Protein AF-A0A7S0MFZ4-F1 (afdb_monomer_lite)

Structure (mmCIF, N/CA/C/O backbone):
data_AF-A0A7S0MFZ4-F1
#
_entry.id   AF-A0A7S0MFZ4-F1
#
loop_
_atom_site.group_PDB
_atom_site.id
_atom_site.type_symbol
_atom_site.label_atom_id
_atom_site.label_alt_id
_atom_site.label_comp_id
_atom_site.label_asym_id
_atom_site.label_entity_id
_atom_site.label_seq_id
_atom_site.pdbx_PDB_ins_code
_atom_site.Cartn_x
_atom_site.Cartn_y
_atom_site.Cartn_z
_atom_site.occupancy
_atom_site.B_iso_or_equiv
_atom_site.auth_seq_id
_atom_site.auth_comp_id
_atom_site.auth_asym_id
_atom_site.auth_atom_id
_atom_site.pdbx_PDB_model_num
ATOM 1 N N . VAL A 1 1 ? -4.209 -5.191 5.097 1.00 94.75 1 VAL A N 1
ATOM 2 C CA . VAL A 1 1 ? -3.567 -4.927 6.410 1.00 94.75 1 VAL A CA 1
ATOM 3 C C . VAL A 1 1 ? -2.103 -5.327 6.407 1.00 94.75 1 VAL A C 1
ATOM 5 O O . VAL A 1 1 ? -1.278 -4.442 6.567 1.00 94.75 1 VAL A O 1
ATOM 8 N N . ALA A 1 2 ? -1.767 -6.605 6.176 1.00 97.81 2 ALA A N 1
ATOM 9 C CA . ALA A 1 2 ? -0.374 -7.068 6.108 1.00 97.81 2 ALA A CA 1
ATOM 10 C C . ALA A 1 2 ? 0.516 -6.186 5.213 1.00 97.81 2 ALA A C 1
ATOM 12 O O . ALA A 1 2 ? 1.517 -5.664 5.685 1.00 97.81 2 ALA A O 1
ATOM 13 N N . THR A 1 3 ? 0.087 -5.918 3.975 1.00 98.38 3 THR A N 1
ATOM 14 C CA . THR A 1 3 ? 0.806 -5.031 3.047 1.00 98.38 3 THR A CA 1
ATOM 15 C C . THR A 1 3 ? 1.072 -3.648 3.631 1.00 98.38 3 THR A C 1
ATOM 17 O O . THR A 1 3 ? 2.194 -3.164 3.577 1.00 98.38 3 THR A O 1
ATOM 20 N N . SER A 1 4 ? 0.061 -3.023 4.232 1.00 97.88 4 SER A N 1
ATOM 21 C CA . SER A 1 4 ? 0.175 -1.707 4.869 1.00 97.88 4 SER A CA 1
ATOM 22 C C . SER A 1 4 ? 1.218 -1.717 5.975 1.00 97.88 4 SER A C 1
ATOM 24 O O . SER A 1 4 ? 2.070 -0.845 6.024 1.00 97.88 4 SER A O 1
ATOM 26 N N . VAL A 1 5 ? 1.191 -2.744 6.824 1.00 97.50 5 VAL A N 1
ATOM 27 C CA . VAL A 1 5 ? 2.167 -2.916 7.902 1.00 97.50 5 VAL A CA 1
ATOM 28 C C . VAL A 1 5 ? 3.582 -3.074 7.346 1.00 97.50 5 VAL A C 1
ATOM 30 O O . VAL A 1 5 ? 4.499 -2.452 7.870 1.00 97.50 5 VAL A O 1
ATOM 33 N N . THR A 1 6 ? 3.771 -3.849 6.275 1.00 98.38 6 THR A N 1
ATOM 34 C CA . THR A 1 6 ? 5.075 -3.990 5.608 1.00 98.38 6 THR A CA 1
ATOM 35 C C . THR A 1 6 ? 5.587 -2.648 5.085 1.00 98.38 6 THR A C 1
ATOM 37 O O . THR A 1 6 ? 6.716 -2.274 5.390 1.00 98.38 6 THR A O 1
ATOM 40 N N . LEU A 1 7 ? 4.756 -1.907 4.344 1.00 98.12 7 LEU A N 1
ATOM 41 C CA . LEU A 1 7 ? 5.133 -0.614 3.762 1.00 98.12 7 LEU A CA 1
ATOM 42 C C . LEU A 1 7 ? 5.442 0.430 4.849 1.00 98.12 7 LEU A C 1
ATOM 44 O O . LEU A 1 7 ? 6.470 1.100 4.792 1.00 98.12 7 LEU A O 1
ATOM 48 N N . LEU A 1 8 ? 4.590 0.537 5.872 1.00 97.75 8 LEU A N 1
ATOM 49 C CA . LEU A 1 8 ? 4.779 1.489 6.968 1.00 97.75 8 LEU A CA 1
ATOM 50 C C . LEU A 1 8 ? 6.003 1.142 7.819 1.00 97.75 8 LEU A C 1
ATOM 52 O O . LEU A 1 8 ? 6.779 2.032 8.151 1.00 97.75 8 LEU A O 1
ATOM 56 N N . ASN A 1 9 ? 6.236 -0.138 8.126 1.00 97.75 9 ASN A N 1
ATOM 57 C CA . ASN A 1 9 ? 7.448 -0.534 8.845 1.00 97.75 9 ASN A CA 1
ATOM 58 C C . ASN A 1 9 ? 8.715 -0.246 8.028 1.00 97.75 9 ASN A C 1
ATOM 60 O O . ASN A 1 9 ? 9.706 0.188 8.607 1.00 97.75 9 ASN A O 1
ATOM 64 N N . ALA A 1 10 ? 8.693 -0.392 6.700 1.00 96.62 10 ALA A N 1
ATOM 65 C CA . ALA A 1 10 ? 9.832 -0.010 5.863 1.00 96.62 10 ALA A CA 1
ATOM 66 C C . ALA A 1 10 ? 10.122 1.503 5.945 1.00 96.62 10 ALA A C 1
ATOM 68 O O . ALA A 1 10 ? 11.278 1.915 6.061 1.00 96.62 10 ALA A O 1
ATOM 69 N N . LEU A 1 11 ? 9.072 2.328 6.003 1.00 96.94 11 LEU A N 1
ATOM 70 C CA . LEU A 1 11 ? 9.175 3.780 6.173 1.00 96.94 11 LEU A CA 1
ATOM 71 C C . LEU A 1 11 ? 9.700 4.213 7.551 1.00 96.94 11 LEU A C 1
ATOM 73 O O . LEU A 1 11 ? 10.184 5.337 7.680 1.00 96.94 11 LEU A O 1
ATOM 77 N N . THR A 1 12 ? 9.680 3.349 8.573 1.00 95.94 12 THR A N 1
ATOM 78 C CA . THR A 1 12 ? 10.267 3.691 9.887 1.00 95.94 12 THR A CA 1
ATOM 79 C C . THR A 1 12 ? 11.775 3.924 9.797 1.00 95.94 12 THR A C 1
ATOM 81 O O . THR A 1 12 ? 12.297 4.810 10.471 1.00 95.94 12 THR A O 1
ATOM 84 N N . SER A 1 13 ? 12.465 3.233 8.879 1.00 92.50 13 SER A N 1
ATOM 85 C CA . SER A 1 13 ? 13.886 3.477 8.582 1.00 92.50 13 SER A CA 1
ATOM 86 C C . SER A 1 13 ? 14.156 4.877 8.004 1.00 92.50 13 SER A C 1
ATOM 88 O O . SER A 1 13 ? 15.283 5.364 8.061 1.00 92.50 13 SER A O 1
ATOM 90 N N . TYR A 1 14 ? 13.108 5.550 7.516 1.00 94.25 14 TYR A N 1
ATOM 91 C CA . TYR A 1 14 ? 13.127 6.922 7.007 1.00 94.25 14 TYR A CA 1
ATOM 92 C C . TYR A 1 14 ? 12.460 7.930 7.958 1.00 94.25 14 TYR A C 1
ATOM 94 O O . TYR A 1 14 ? 12.181 9.059 7.556 1.00 94.25 14 TYR A O 1
ATOM 102 N N . GLY A 1 15 ? 12.225 7.553 9.219 1.00 94.44 15 GLY A N 1
ATOM 103 C CA . GLY A 1 15 ? 11.745 8.457 10.268 1.00 94.44 15 GLY A CA 1
ATOM 104 C C . GLY A 1 15 ? 10.233 8.469 10.490 1.00 94.44 15 GLY A C 1
ATOM 105 O O . GLY A 1 15 ? 9.755 9.293 11.268 1.00 94.44 15 GLY A O 1
ATOM 106 N N . LEU A 1 16 ? 9.469 7.572 9.856 1.00 95.69 16 LEU A N 1
ATOM 107 C CA . LEU A 1 16 ? 8.049 7.419 10.177 1.00 95.69 16 LEU A CA 1
ATOM 108 C C . LEU A 1 16 ? 7.884 6.882 11.617 1.00 95.69 16 LEU A C 1
ATOM 110 O O . LEU A 1 16 ? 8.391 5.795 11.907 1.00 95.69 16 LEU A O 1
ATOM 114 N N . PRO A 1 17 ? 7.167 7.580 12.521 1.00 93.88 17 PRO A N 1
ATOM 115 C CA . PRO A 1 17 ? 6.945 7.083 13.873 1.00 93.88 17 PRO A CA 1
ATOM 116 C C . PRO A 1 17 ? 5.980 5.892 13.865 1.00 93.88 17 PRO A C 1
ATOM 118 O O . PRO A 1 17 ? 4.863 5.981 13.356 1.00 93.88 17 PRO A O 1
ATOM 121 N N . ALA A 1 18 ? 6.402 4.786 14.476 1.00 94.50 18 ALA A N 1
ATOM 122 C CA . ALA A 1 18 ? 5.569 3.610 14.705 1.00 94.50 18 ALA A CA 1
ATOM 123 C C . ALA A 1 18 ? 5.094 3.539 16.170 1.00 94.50 18 ALA A C 1
ATOM 125 O O . ALA A 1 18 ? 5.765 4.055 17.067 1.00 94.50 18 ALA A O 1
ATOM 126 N N . PRO A 1 19 ? 3.943 2.903 16.443 1.00 92.44 19 PRO A N 1
ATOM 127 C CA . PRO A 1 19 ? 3.454 2.728 17.805 1.00 92.44 19 PRO A CA 1
ATOM 128 C C . PRO A 1 19 ? 4.248 1.655 18.560 1.00 92.44 19 PRO A C 1
ATOM 130 O O . PRO A 1 19 ? 4.615 0.618 18.003 1.00 92.44 19 PRO A O 1
ATOM 133 N N . THR A 1 20 ? 4.420 1.850 19.866 1.00 90.81 20 THR A N 1
ATOM 134 C CA . THR A 1 20 ? 4.902 0.803 20.777 1.00 90.81 20 THR A CA 1
ATOM 135 C C . THR A 1 20 ? 3.708 0.116 21.427 1.00 90.81 20 THR A C 1
ATOM 137 O O . THR A 1 20 ? 2.797 0.763 21.937 1.00 90.81 20 THR A O 1
ATOM 140 N N . THR A 1 21 ? 3.710 -1.214 21.424 1.00 89.00 21 THR A N 1
ATOM 141 C CA . THR A 1 21 ? 2.712 -2.021 22.143 1.00 89.00 21 THR A CA 1
ATOM 142 C C . THR A 1 21 ? 3.388 -2.762 23.289 1.00 89.00 21 THR A C 1
ATOM 144 O O . THR A 1 21 ? 4.603 -2.952 23.265 1.00 89.00 21 THR A O 1
ATOM 147 N N . LEU A 1 22 ? 2.611 -3.240 24.266 1.00 90.00 22 LEU A N 1
ATOM 148 C CA . LEU A 1 22 ? 3.151 -4.040 25.374 1.00 90.00 22 LEU A CA 1
ATOM 149 C C . LEU A 1 22 ? 3.953 -5.257 24.885 1.00 90.00 22 LEU A C 1
ATOM 151 O O . LEU A 1 22 ? 4.971 -5.585 25.481 1.00 90.00 22 LEU A O 1
ATOM 155 N N . ALA A 1 23 ? 3.527 -5.884 23.784 1.00 89.62 23 ALA A N 1
ATOM 156 C CA . ALA A 1 23 ? 4.174 -7.072 23.229 1.00 89.62 23 ALA A CA 1
ATOM 157 C C . ALA A 1 23 ? 5.566 -6.803 22.634 1.00 89.62 23 ALA A C 1
ATOM 159 O O . ALA A 1 23 ? 6.370 -7.725 22.543 1.00 89.62 23 ALA A O 1
ATOM 160 N N . PHE A 1 24 ? 5.846 -5.563 22.223 1.00 90.88 24 PHE A N 1
ATOM 161 C CA . PHE A 1 24 ? 7.082 -5.210 21.519 1.00 90.88 24 PHE A CA 1
ATOM 162 C C . PHE A 1 24 ? 7.918 -4.143 22.234 1.00 90.88 24 PHE A C 1
ATOM 164 O O . PHE A 1 24 ? 8.960 -3.763 21.720 1.00 90.88 24 PHE A O 1
ATOM 171 N N . ASN A 1 25 ? 7.514 -3.679 23.420 1.00 90.62 25 ASN A N 1
ATOM 172 C CA . ASN A 1 25 ? 8.234 -2.667 24.200 1.00 90.62 25 ASN A CA 1
ATOM 173 C C . ASN A 1 25 ? 9.717 -3.059 24.430 1.00 90.62 25 ASN A C 1
ATOM 175 O O . ASN A 1 25 ? 9.961 -4.179 24.885 1.00 90.62 25 ASN A O 1
ATOM 179 N N . PRO A 1 26 ? 10.708 -2.178 24.159 1.00 93.44 26 PRO A N 1
ATOM 180 C CA . PRO A 1 26 ? 10.606 -0.770 23.736 1.00 93.44 26 PRO A CA 1
ATOM 181 C C . PRO A 1 26 ? 10.610 -0.521 22.224 1.00 93.44 26 PRO A C 1
ATOM 183 O O . PRO A 1 26 ? 10.673 0.628 21.797 1.00 93.44 26 PRO A O 1
ATOM 186 N N . PHE A 1 27 ? 10.544 -1.564 21.406 1.00 94.38 27 PHE A N 1
ATOM 187 C CA . PHE A 1 27 ? 10.653 -1.465 19.958 1.00 94.38 27 PHE A CA 1
ATOM 188 C C . PHE A 1 27 ? 9.313 -1.064 19.305 1.00 94.38 27 PHE A C 1
ATOM 190 O O . PHE A 1 27 ? 8.314 -1.781 19.445 1.00 94.38 27 PHE A O 1
ATOM 197 N N . PRO A 1 28 ? 9.264 0.072 18.584 1.00 94.38 28 PRO A N 1
ATOM 198 C CA . PRO A 1 28 ? 8.053 0.524 17.914 1.00 94.38 28 PRO A CA 1
ATOM 199 C C . PRO A 1 28 ? 7.846 -0.225 16.591 1.00 94.38 28 PRO A C 1
ATOM 201 O O . PRO A 1 28 ? 8.742 -0.274 15.751 1.00 94.38 28 PRO A O 1
ATOM 204 N N . TYR A 1 29 ? 6.646 -0.773 16.384 1.00 94.62 29 TYR A N 1
ATOM 205 C CA . TYR A 1 29 ? 6.271 -1.471 15.151 1.00 94.62 29 TYR A CA 1
ATOM 206 C C . TYR A 1 29 ? 4.802 -1.251 14.812 1.00 94.62 29 TYR A C 1
ATOM 208 O O . TYR A 1 29 ? 3.910 -1.409 15.652 1.00 94.62 29 TYR A O 1
ATOM 216 N N . PHE A 1 30 ? 4.525 -1.019 13.532 1.00 96.00 30 PHE A N 1
ATOM 217 C CA . PHE A 1 30 ? 3.197 -1.284 13.004 1.00 96.00 30 PHE A CA 1
ATOM 218 C C . PHE A 1 30 ? 2.948 -2.792 13.025 1.00 96.00 30 PHE A C 1
ATOM 220 O O . PHE A 1 30 ? 3.814 -3.602 12.691 1.00 96.00 30 PHE A O 1
ATOM 227 N N . THR A 1 31 ? 1.744 -3.179 13.417 1.00 95.50 31 THR A N 1
ATOM 228 C CA . THR A 1 31 ? 1.279 -4.564 13.431 1.00 95.50 31 THR A CA 1
ATOM 229 C C . THR A 1 31 ? -0.128 -4.608 12.863 1.00 95.50 31 THR A C 1
ATOM 231 O O . THR A 1 31 ? -0.842 -3.605 12.842 1.00 95.50 31 THR A O 1
ATOM 234 N N . GLN A 1 32 ? -0.574 -5.786 12.429 1.00 94.38 32 GLN A N 1
ATOM 235 C CA . GLN A 1 32 ? -1.939 -5.917 11.911 1.00 94.38 32 GLN A CA 1
ATOM 236 C C . GLN A 1 32 ? -3.005 -5.617 12.982 1.00 94.38 32 GLN A C 1
ATOM 238 O O . GLN A 1 32 ? -4.126 -5.260 12.636 1.00 94.38 32 GLN A O 1
ATOM 243 N N . ASN A 1 33 ? -2.631 -5.698 14.264 1.00 90.94 33 ASN A N 1
ATOM 244 C CA . ASN A 1 33 ? -3.518 -5.466 15.401 1.00 90.94 33 ASN A CA 1
ATOM 245 C C . ASN A 1 33 ? -3.589 -3.994 15.828 1.00 90.94 33 ASN A C 1
ATOM 247 O O . ASN A 1 33 ? -4.608 -3.578 16.369 1.00 90.94 33 ASN A O 1
ATOM 251 N N . ASN A 1 34 ? -2.529 -3.205 15.615 1.00 92.31 34 ASN A N 1
ATOM 252 C CA . ASN A 1 34 ? -2.490 -1.806 16.060 1.00 92.31 34 ASN A CA 1
ATOM 253 C C . ASN A 1 34 ? -2.830 -0.791 14.961 1.00 92.31 34 ASN A C 1
ATOM 255 O O . ASN A 1 34 ? -3.109 0.356 15.282 1.00 92.31 34 ASN A O 1
ATOM 259 N N . LEU A 1 35 ? -2.882 -1.205 13.692 1.00 91.75 35 LEU A N 1
ATOM 260 C CA . LEU A 1 35 ? -3.090 -0.286 12.568 1.00 91.75 35 LEU A CA 1
ATOM 261 C C . LEU A 1 35 ? -4.429 0.473 12.625 1.00 91.75 35 LEU A C 1
ATOM 263 O O . LEU A 1 35 ? -4.514 1.608 12.172 1.00 91.75 35 LEU A O 1
ATOM 267 N N . PHE A 1 36 ? -5.470 -0.142 13.192 1.00 91.12 36 PHE A N 1
ATOM 268 C CA . PHE A 1 36 ? -6.814 0.447 13.300 1.00 91.12 36 PHE A CA 1
ATOM 269 C C . PHE A 1 36 ? -7.192 0.832 14.737 1.00 91.12 36 PHE A C 1
ATOM 271 O O . PHE A 1 36 ? -8.310 1.279 14.979 1.00 91.12 36 PHE A O 1
ATOM 278 N N . ALA A 1 37 ? -6.290 0.641 15.703 1.00 83.44 37 ALA A N 1
ATOM 279 C CA . ALA A 1 37 ? -6.555 0.902 17.112 1.00 83.44 37 ALA A CA 1
ATOM 280 C C . ALA A 1 37 ? -5.815 2.167 17.559 1.00 83.44 37 ALA A C 1
ATOM 282 O O . ALA A 1 37 ? -4.592 2.227 17.500 1.00 83.44 37 ALA A O 1
ATOM 283 N N . GLY A 1 38 ? -6.555 3.168 18.043 1.00 77.06 38 GLY A N 1
ATOM 284 C CA . GLY A 1 38 ? -5.960 4.356 18.668 1.00 77.06 38 GLY A CA 1
ATOM 285 C C . GLY A 1 38 ? -5.548 5.484 17.716 1.00 77.06 38 GLY A C 1
ATOM 286 O O . GLY A 1 38 ? -4.881 6.411 18.162 1.00 77.06 38 GLY A O 1
ATOM 287 N N . TYR A 1 39 ? -5.972 5.453 16.447 1.00 88.19 39 TYR A N 1
ATOM 288 C CA . TYR A 1 39 ? -5.723 6.529 15.479 1.00 88.19 39 TYR A CA 1
ATOM 289 C C . TYR A 1 39 ? -7.026 7.250 15.099 1.00 88.19 39 TYR A C 1
ATOM 291 O O . TYR A 1 39 ? -7.776 6.727 14.273 1.00 88.19 39 TYR A O 1
ATOM 299 N N . PRO A 1 40 ? -7.295 8.459 15.639 1.00 91.94 40 PRO A N 1
ATOM 300 C CA . PRO A 1 40 ? -8.509 9.223 15.327 1.00 91.94 40 PRO A CA 1
ATOM 301 C C . PRO A 1 40 ? -8.707 9.512 13.835 1.00 91.94 40 PRO A C 1
ATOM 303 O O . PRO A 1 40 ? -9.840 9.576 13.373 1.00 91.94 40 PRO A O 1
ATOM 306 N N . CYS A 1 41 ? -7.613 9.663 13.079 1.00 95.19 41 CYS A N 1
ATOM 307 C CA . CYS A 1 41 ? -7.672 9.827 11.625 1.00 95.19 41 CYS A CA 1
ATOM 308 C C . CYS A 1 41 ? -8.267 8.596 10.933 1.00 95.19 41 CYS A C 1
ATOM 310 O O . CYS A 1 41 ? -9.065 8.731 10.019 1.00 95.19 41 CYS A O 1
ATOM 312 N N . VAL A 1 42 ? -7.926 7.387 11.383 1.00 94.25 42 VAL A N 1
ATOM 313 C CA . VAL A 1 42 ? -8.427 6.158 10.756 1.00 94.25 42 VAL A CA 1
ATOM 314 C C . VAL A 1 42 ? -9.902 5.949 11.097 1.00 94.25 42 VAL A C 1
ATOM 316 O O . VAL A 1 42 ? -10.703 5.629 10.224 1.00 94.25 42 VAL A O 1
ATOM 319 N N . THR A 1 43 ? -10.288 6.185 12.353 1.00 91.19 43 THR A N 1
ATOM 320 C CA . THR A 1 43 ? -11.669 5.978 12.817 1.00 91.19 43 THR A CA 1
ATOM 321 C C . THR A 1 43 ? -12.650 7.069 12.372 1.00 91.19 43 THR A C 1
ATOM 323 O O . THR A 1 43 ? -13.853 6.923 12.598 1.00 91.19 43 THR A O 1
ATOM 326 N N . SER A 1 44 ? -12.184 8.145 11.729 1.00 94.81 44 SER A N 1
ATOM 327 C CA . SER A 1 44 ? -13.049 9.148 11.095 1.00 94.81 44 SER A CA 1
ATOM 328 C C . SER A 1 44 ? -13.420 8.802 9.647 1.00 94.81 44 SER A C 1
ATOM 330 O O . SER A 1 44 ? -14.392 9.357 9.129 1.00 94.81 44 SER A O 1
ATOM 332 N N . ILE A 1 45 ? -12.705 7.865 9.012 1.00 96.31 45 ILE A N 1
ATOM 333 C CA . ILE A 1 45 ? -12.919 7.482 7.612 1.00 96.31 45 ILE A CA 1
ATOM 334 C C . ILE A 1 45 ? -14.257 6.756 7.450 1.00 96.31 45 ILE A C 1
ATOM 336 O O . ILE A 1 45 ? -14.599 5.831 8.201 1.00 96.31 45 ILE A O 1
ATOM 340 N N . LYS A 1 46 ? -15.012 7.163 6.425 1.00 97.06 46 LYS A N 1
ATOM 341 C CA . LYS A 1 46 ? -16.235 6.490 5.984 1.00 97.06 46 LYS A CA 1
ATOM 342 C C . LYS A 1 46 ? -15.927 5.566 4.818 1.00 97.06 46 LYS A C 1
ATOM 344 O O . LYS A 1 46 ? -15.404 5.976 3.794 1.00 97.06 46 LYS A O 1
ATOM 349 N N . THR A 1 47 ? -16.298 4.309 4.987 1.00 96.62 47 THR A N 1
ATOM 350 C CA . THR A 1 47 ? -16.127 3.258 3.982 1.00 96.62 47 THR A CA 1
ATOM 351 C C . THR A 1 47 ? -17.126 3.407 2.836 1.00 96.62 47 THR A C 1
ATOM 353 O O . THR A 1 47 ? -18.115 4.140 2.934 1.00 96.62 47 THR A O 1
ATOM 356 N N . ARG A 1 48 ? -16.950 2.606 1.784 1.00 95.69 48 ARG A N 1
ATOM 357 C CA . ARG A 1 48 ? -17.873 2.459 0.646 1.00 95.69 48 ARG A CA 1
ATOM 358 C C . ARG A 1 48 ? -19.315 2.121 1.042 1.00 95.69 48 ARG A C 1
ATOM 360 O O . ARG A 1 48 ? -20.213 2.263 0.222 1.00 95.69 48 ARG A O 1
ATOM 367 N N . THR A 1 49 ? -19.552 1.629 2.261 1.00 96.06 49 THR A N 1
ATOM 368 C CA . THR A 1 49 ? -20.900 1.328 2.777 1.00 96.06 49 THR A CA 1
ATOM 369 C C . THR A 1 49 ? -21.393 2.356 3.796 1.00 96.06 49 THR A C 1
ATOM 371 O O . THR A 1 49 ? -22.403 2.120 4.452 1.00 96.06 49 THR A O 1
ATOM 374 N N . GLY A 1 50 ? -20.664 3.455 4.009 1.00 95.56 50 GLY A N 1
ATOM 375 C CA . GLY A 1 50 ? -20.956 4.460 5.036 1.00 95.56 50 GLY A CA 1
ATOM 376 C C . GLY A 1 50 ? -20.618 4.035 6.473 1.00 95.56 50 GLY A C 1
ATOM 377 O O . GLY A 1 50 ? -20.776 4.829 7.405 1.00 95.56 50 GLY A O 1
ATOM 378 N N . ALA A 1 51 ? -20.125 2.808 6.676 1.00 94.75 51 ALA A N 1
ATOM 379 C CA . ALA A 1 51 ? -19.626 2.348 7.971 1.00 94.75 51 ALA A CA 1
ATOM 380 C C . ALA A 1 51 ? -18.291 3.028 8.314 1.00 94.75 51 ALA A C 1
ATOM 382 O O . ALA A 1 51 ? -17.602 3.530 7.424 1.00 94.75 51 ALA A O 1
ATOM 383 N N . ILE A 1 52 ? -17.922 3.033 9.595 1.00 94.50 52 ILE A N 1
ATOM 384 C CA . ILE A 1 52 ? -16.591 3.475 10.032 1.00 94.50 52 ILE A CA 1
ATOM 385 C C . ILE A 1 52 ? -15.550 2.456 9.559 1.00 94.50 52 ILE A C 1
ATOM 387 O O . ILE A 1 52 ? -15.788 1.24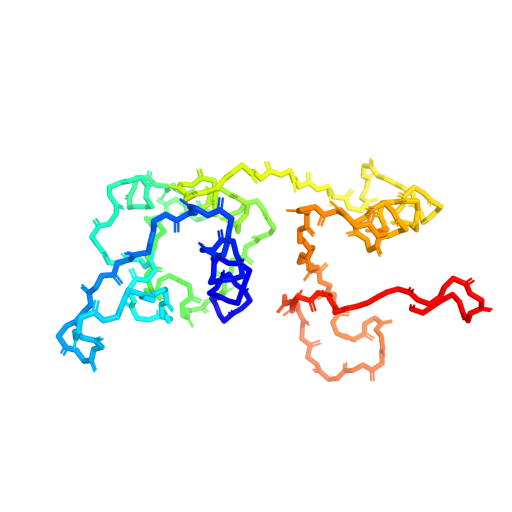9 9.640 1.00 94.50 52 ILE A O 1
ATOM 391 N N . LEU A 1 53 ? -14.406 2.940 9.075 1.00 94.62 53 LEU A N 1
ATOM 392 C CA . LEU A 1 53 ? -13.278 2.083 8.737 1.00 94.62 53 LEU A CA 1
ATOM 393 C C . LEU A 1 53 ? -12.591 1.608 10.024 1.00 94.62 53 LEU A C 1
ATOM 395 O O . LEU A 1 53 ? -11.886 2.357 10.696 1.00 94.62 53 LEU A O 1
ATOM 399 N N . ASP A 1 54 ? -12.807 0.342 10.372 1.00 93.88 54 ASP A N 1
ATOM 400 C CA . ASP A 1 54 ? -12.186 -0.313 11.520 1.00 93.88 54 ASP A CA 1
ATOM 401 C C . ASP A 1 54 ? -11.714 -1.739 11.179 1.00 93.88 54 ASP A C 1
ATOM 403 O O . ASP A 1 54 ? -11.921 -2.259 10.077 1.00 93.88 54 ASP A O 1
ATOM 407 N N . ALA A 1 55 ? -11.069 -2.401 12.142 1.00 93.94 55 ALA A N 1
ATOM 408 C CA . ALA A 1 55 ? -10.581 -3.766 11.958 1.00 93.94 55 ALA A CA 1
ATOM 409 C C . ALA A 1 55 ? -11.705 -4.766 11.622 1.00 93.94 55 ALA A C 1
ATOM 411 O O . ALA A 1 55 ? -11.467 -5.724 10.886 1.00 93.94 55 ALA A O 1
ATOM 412 N N . ARG A 1 56 ? -12.928 -4.554 12.131 1.00 93.44 56 ARG A N 1
ATOM 413 C CA . ARG A 1 56 ? -14.073 -5.442 11.889 1.00 93.44 56 ARG A CA 1
ATOM 414 C C . ARG A 1 56 ? -14.576 -5.297 10.456 1.00 93.44 56 ARG A C 1
ATOM 416 O O . ARG A 1 56 ? -14.808 -6.307 9.795 1.00 93.44 56 ARG A O 1
ATOM 423 N N . PHE A 1 57 ? -14.703 -4.068 9.966 1.00 94.75 57 PHE A N 1
ATOM 424 C CA . PHE A 1 57 ? -15.050 -3.785 8.580 1.00 94.75 57 PHE A CA 1
ATOM 425 C C . PHE A 1 57 ? -14.035 -4.434 7.633 1.00 94.75 57 PHE A C 1
ATOM 427 O O . PHE A 1 57 ? -14.415 -5.231 6.772 1.00 94.75 57 PHE A O 1
ATOM 434 N N . ILE A 1 58 ? -12.741 -4.187 7.859 1.00 95.38 58 ILE A N 1
ATOM 435 C CA . ILE A 1 58 ? -11.664 -4.728 7.021 1.00 95.38 58 ILE A CA 1
ATOM 436 C C . ILE A 1 58 ? -11.644 -6.262 7.042 1.00 95.38 58 ILE A C 1
ATOM 438 O O . ILE A 1 58 ? -11.438 -6.884 6.001 1.00 95.38 58 ILE A O 1
ATOM 442 N N . ALA A 1 59 ? -11.897 -6.893 8.192 1.00 95.00 59 ALA A N 1
ATOM 443 C CA . ALA A 1 59 ? -11.958 -8.351 8.297 1.00 95.00 59 ALA A CA 1
ATOM 444 C C . ALA A 1 59 ? -13.121 -8.973 7.501 1.00 95.00 59 ALA A C 1
ATOM 446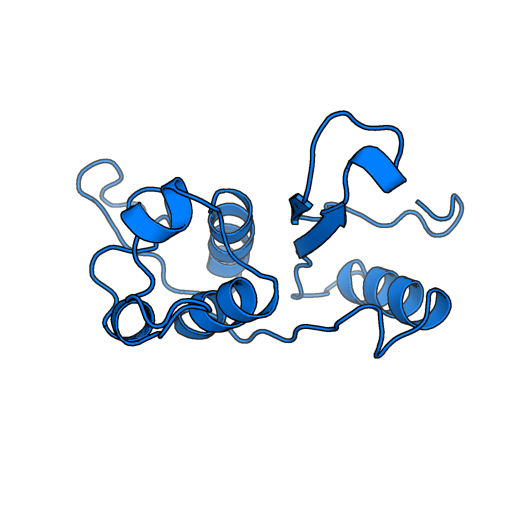 O O . ALA A 1 59 ? -13.028 -10.128 7.096 1.00 95.00 59 ALA A O 1
ATOM 447 N N . SER A 1 60 ? -14.201 -8.221 7.262 1.00 93.31 60 SER A N 1
ATOM 448 C CA . SER A 1 60 ? -15.394 -8.726 6.569 1.00 93.31 60 SER A CA 1
ATOM 449 C C . SER A 1 60 ? -15.297 -8.701 5.040 1.00 93.31 60 SER A C 1
ATOM 451 O O . SER A 1 60 ? -15.947 -9.502 4.374 1.00 93.31 60 SER A O 1
ATOM 453 N N . GLY A 1 61 ? -14.499 -7.794 4.469 1.00 89.81 61 GLY A N 1
ATOM 454 C CA . GLY A 1 61 ? -14.477 -7.594 3.016 1.00 89.81 61 GLY A CA 1
ATOM 455 C C . GLY A 1 61 ? -13.245 -6.887 2.464 1.00 89.81 61 GLY A C 1
ATOM 456 O O . GLY A 1 61 ? -13.258 -6.476 1.307 1.00 89.81 61 GLY A O 1
ATOM 457 N N . GLY A 1 62 ? -12.191 -6.729 3.265 1.00 95.06 62 GLY A N 1
ATOM 458 C CA . GLY A 1 62 ? -10.998 -5.987 2.877 1.00 95.06 62 GLY A CA 1
ATOM 459 C C . GLY A 1 62 ? -11.253 -4.486 2.724 1.00 95.06 62 GLY A C 1
ATOM 460 O O . GLY A 1 62 ? -12.171 -3.933 3.324 1.00 95.06 62 GLY A O 1
ATOM 461 N N . ALA A 1 63 ? -10.405 -3.844 1.924 1.00 96.81 63 ALA A N 1
ATOM 462 C CA . ALA A 1 63 ? -10.506 -2.438 1.548 1.00 96.81 63 ALA A CA 1
ATOM 463 C C . ALA A 1 63 ? -10.534 -2.320 0.019 1.00 96.81 63 ALA A C 1
ATOM 465 O O . ALA A 1 63 ? -9.941 -3.151 -0.675 1.00 96.81 63 ALA A O 1
ATOM 466 N N . THR A 1 64 ? -11.170 -1.278 -0.505 1.00 97.62 64 THR A N 1
ATOM 467 C CA . THR A 1 64 ? -10.937 -0.812 -1.881 1.00 97.62 64 THR A CA 1
ATOM 468 C C . THR A 1 64 ? -9.573 -0.124 -1.995 1.00 97.62 64 THR A C 1
ATOM 470 O O . THR A 1 64 ? -8.928 0.170 -0.987 1.00 97.62 64 THR A O 1
ATOM 473 N N . LEU A 1 65 ? -9.121 0.173 -3.220 1.00 98.25 65 LEU A N 1
ATOM 474 C CA . LEU A 1 65 ? -7.913 0.980 -3.427 1.00 98.25 65 LEU A CA 1
ATOM 475 C C . LEU A 1 65 ? -8.036 2.376 -2.785 1.00 98.25 65 LEU A C 1
ATOM 477 O O . LEU A 1 65 ? -7.082 2.822 -2.154 1.00 98.25 65 LEU A O 1
ATOM 481 N N . SER A 1 66 ? -9.200 3.032 -2.891 1.00 97.94 66 SER A N 1
ATOM 482 C CA . SER A 1 66 ? -9.458 4.330 -2.245 1.00 97.94 66 SER A CA 1
ATOM 483 C C . SER A 1 66 ? -9.387 4.243 -0.728 1.00 97.94 66 SER A C 1
ATOM 485 O O . SER A 1 66 ? -8.626 4.988 -0.125 1.00 97.94 66 SER A O 1
ATOM 487 N N . GLU A 1 67 ? -10.121 3.311 -0.116 1.00 97.81 67 GLU A N 1
ATOM 488 C CA . GLU A 1 67 ? -10.112 3.116 1.338 1.00 97.81 67 GLU A CA 1
ATOM 489 C C . GLU A 1 67 ? -8.696 2.799 1.826 1.00 97.81 67 GLU A C 1
ATOM 491 O O . GLU A 1 67 ? -8.265 3.302 2.861 1.00 97.81 67 GLU A O 1
ATOM 496 N N . TRP A 1 68 ? -7.951 1.991 1.061 1.00 98.19 68 TRP A N 1
ATOM 497 C CA . TRP A 1 68 ? -6.570 1.657 1.378 1.00 98.19 68 TRP A CA 1
ATOM 498 C C . TRP A 1 68 ? -5.646 2.875 1.357 1.00 98.19 68 TRP A C 1
ATOM 500 O O . TRP A 1 68 ? -4.879 3.073 2.301 1.00 98.19 68 TRP A O 1
ATOM 510 N N . ALA A 1 69 ? -5.735 3.691 0.308 1.00 98.25 69 ALA A N 1
ATOM 511 C CA . ALA A 1 69 ? -4.959 4.916 0.194 1.00 98.25 69 ALA A CA 1
ATOM 512 C C . ALA A 1 69 ? -5.323 5.923 1.295 1.00 98.25 69 ALA A C 1
ATOM 514 O O . ALA A 1 69 ? -4.430 6.512 1.900 1.00 98.25 69 ALA A O 1
ATOM 515 N N . GLU A 1 70 ? -6.613 6.068 1.600 1.00 97.69 70 GLU A N 1
ATOM 516 C CA . GLU A 1 70 ? -7.121 7.007 2.598 1.00 97.69 70 GLU A CA 1
ATOM 517 C C . GLU A 1 70 ? -6.607 6.675 4.002 1.00 97.69 70 GLU A C 1
ATOM 519 O O . GLU A 1 70 ? -6.020 7.539 4.655 1.00 97.69 70 GLU A O 1
ATOM 524 N N . TYR A 1 71 ? -6.714 5.415 4.453 1.00 97.06 71 TYR A N 1
ATOM 525 C CA . TYR A 1 71 ? -6.200 5.080 5.785 1.00 97.06 71 TYR A CA 1
ATOM 526 C C . TYR A 1 71 ? -4.671 5.064 5.840 1.00 97.06 71 TYR A C 1
ATOM 528 O O . TYR A 1 71 ? -4.113 5.369 6.891 1.00 97.06 71 TYR A O 1
ATOM 536 N N . LEU A 1 72 ? -3.964 4.724 4.753 1.00 97.69 72 LEU A N 1
ATOM 537 C CA . LEU A 1 72 ? -2.503 4.867 4.715 1.00 97.69 72 LEU A CA 1
ATOM 538 C C . LEU A 1 72 ? -2.085 6.344 4.807 1.00 97.69 72 LEU A C 1
ATOM 540 O O . LEU A 1 72 ? -1.070 6.647 5.438 1.00 97.69 72 LEU A O 1
ATOM 544 N N . GLY A 1 73 ? -2.894 7.249 4.247 1.00 97.50 73 GLY A N 1
ATOM 545 C CA . GLY A 1 73 ? -2.724 8.701 4.315 1.00 97.50 73 GLY A CA 1
ATOM 546 C C . GLY A 1 73 ? -2.730 9.266 5.738 1.00 97.50 73 GLY A C 1
ATOM 547 O O . GLY A 1 73 ? -2.140 10.314 5.990 1.00 97.50 73 GLY A O 1
ATOM 548 N N . CYS A 1 74 ? -3.315 8.547 6.700 1.00 96.56 74 CYS A N 1
ATOM 549 C CA . CYS A 1 74 ? -3.229 8.894 8.119 1.00 96.56 74 CYS A CA 1
ATOM 550 C C . CYS A 1 74 ? -1.825 8.725 8.718 1.00 96.56 74 CYS A C 1
ATOM 552 O O . CYS A 1 74 ? -1.571 9.221 9.816 1.00 96.56 74 CYS A O 1
ATOM 554 N N . PHE A 1 75 ? -0.932 8.004 8.036 1.00 96.62 75 PHE A N 1
ATOM 555 C CA . PHE A 1 75 ? 0.403 7.678 8.533 1.00 96.62 75 PHE A CA 1
ATOM 556 C C . PHE A 1 75 ? 1.503 8.271 7.655 1.00 96.62 75 PHE A C 1
ATOM 558 O O . PHE A 1 75 ? 2.485 8.784 8.177 1.00 96.62 75 PHE A O 1
ATOM 565 N N . ALA A 1 76 ? 1.357 8.206 6.333 1.00 96.75 76 ALA A N 1
ATOM 566 C CA . ALA A 1 76 ? 2.388 8.611 5.385 1.00 96.75 76 ALA A CA 1
ATOM 567 C C . ALA A 1 76 ? 1.797 9.398 4.209 1.00 96.75 76 ALA A C 1
ATOM 569 O O . ALA A 1 76 ? 0.591 9.398 3.984 1.00 96.75 76 ALA A O 1
ATOM 570 N N . SER A 1 77 ? 2.659 10.046 3.422 1.00 97.00 77 SER A N 1
ATOM 571 C CA . SER A 1 77 ? 2.246 10.598 2.130 1.00 97.00 77 SER A CA 1
ATOM 572 C C . SER A 1 77 ? 1.951 9.452 1.160 1.00 97.00 77 SER A C 1
ATOM 574 O O . SER A 1 77 ? 2.782 8.560 0.981 1.00 97.00 77 SER A O 1
ATOM 576 N N . VAL A 1 78 ? 0.765 9.467 0.553 1.00 97.94 78 VAL A N 1
ATOM 577 C CA . VAL A 1 78 ? 0.288 8.409 -0.342 1.00 97.94 78 VAL A CA 1
ATOM 578 C C . VAL A 1 78 ? -0.193 9.025 -1.646 1.00 97.94 78 VAL A C 1
ATOM 580 O O . VAL A 1 78 ? -0.965 9.981 -1.643 1.00 97.94 78 VAL A O 1
ATOM 583 N N . SER A 1 79 ? 0.231 8.429 -2.758 1.00 97.06 79 SER A N 1
ATOM 584 C CA . SER A 1 79 ? -0.376 8.623 -4.072 1.00 97.06 79 SER A CA 1
ATOM 585 C C . SER A 1 79 ? -0.982 7.299 -4.526 1.00 97.06 79 SER A C 1
ATOM 587 O O . SER A 1 79 ? -0.367 6.245 -4.356 1.00 97.06 79 SER A O 1
ATOM 589 N N . SER A 1 80 ? -2.189 7.344 -5.086 1.00 97.31 80 SER A N 1
ATOM 590 C CA . SER A 1 80 ? -2.882 6.170 -5.616 1.00 97.31 80 SER A CA 1
ATOM 591 C C . SER A 1 80 ? -3.298 6.416 -7.057 1.00 97.31 80 SER A C 1
ATOM 593 O O . SER A 1 80 ? -3.912 7.440 -7.353 1.00 97.31 80 SER A O 1
ATOM 595 N N . THR A 1 81 ? -3.039 5.441 -7.922 1.00 98.00 81 THR A N 1
ATOM 596 C CA . THR A 1 81 ? -3.359 5.517 -9.347 1.00 98.00 81 THR A CA 1
ATOM 597 C C . THR A 1 81 ? -4.273 4.359 -9.711 1.00 98.00 81 THR A C 1
ATOM 599 O O . THR A 1 81 ? -3.903 3.197 -9.549 1.00 98.00 81 THR A O 1
ATOM 602 N N . TYR A 1 82 ? -5.471 4.670 -10.204 1.00 98.19 82 TYR A N 1
ATOM 603 C CA . TYR A 1 82 ? -6.373 3.667 -10.764 1.00 98.19 82 TYR A CA 1
ATOM 604 C C . TYR A 1 82 ? -5.926 3.288 -12.174 1.00 98.19 82 TYR A C 1
ATOM 606 O O . TYR A 1 82 ? -5.496 4.149 -12.940 1.00 98.19 82 TYR A O 1
ATOM 614 N N . ALA A 1 83 ? -6.069 2.009 -12.528 1.00 97.88 83 ALA A N 1
ATOM 615 C CA . ALA A 1 83 ? -5.675 1.503 -13.843 1.00 97.88 83 ALA A CA 1
ATOM 616 C C . ALA A 1 83 ? -6.393 2.230 -14.996 1.00 97.88 83 ALA A C 1
ATOM 618 O O . ALA A 1 83 ? -5.772 2.503 -16.016 1.00 97.88 83 ALA A O 1
ATOM 619 N N . GLU A 1 84 ? -7.662 2.606 -14.809 1.00 97.88 84 GLU A N 1
ATOM 620 C CA . GLU A 1 84 ? -8.456 3.371 -15.787 1.00 97.88 84 GLU A CA 1
ATOM 621 C C . GLU A 1 84 ? -7.912 4.782 -16.068 1.00 97.88 84 GLU A C 1
ATOM 623 O O . GLU A 1 84 ? -8.186 5.347 -17.121 1.00 97.88 84 GLU A O 1
ATOM 628 N N . ASN A 1 85 ? -7.109 5.327 -15.148 1.00 97.81 85 ASN A N 1
ATOM 629 C CA . ASN A 1 85 ? -6.518 6.662 -15.233 1.00 97.81 85 ASN A CA 1
ATOM 630 C C . ASN A 1 85 ? -5.025 6.617 -15.606 1.00 97.81 85 ASN A C 1
ATOM 632 O O . ASN A 1 85 ? -4.311 7.602 -15.428 1.00 97.81 85 ASN A O 1
ATOM 636 N N . SER A 1 86 ? -4.525 5.469 -16.068 1.00 97.31 86 SER A N 1
ATOM 637 C CA . SER A 1 86 ? -3.116 5.267 -16.410 1.00 97.31 86 SER A CA 1
ATOM 638 C C . SER A 1 86 ? -2.964 4.356 -17.631 1.00 97.31 86 SER A C 1
ATOM 640 O O . SER A 1 86 ? -3.929 3.983 -18.292 1.00 97.31 86 SER A O 1
ATOM 642 N N . SER A 1 87 ? 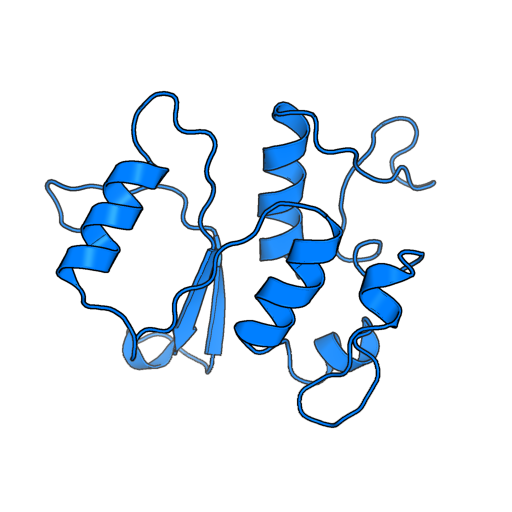-1.723 4.014 -17.960 1.00 97.94 87 SER A N 1
ATOM 643 C CA . SER A 1 87 ? -1.372 3.075 -19.019 1.00 97.94 87 SER A CA 1
ATOM 644 C C . SER A 1 87 ? -0.282 2.121 -18.542 1.00 97.94 87 SER A C 1
ATOM 646 O O . SER A 1 87 ? 0.432 2.400 -17.578 1.00 97.94 87 SER A O 1
ATOM 648 N N . LEU A 1 88 ? -0.127 0.993 -19.235 1.00 96.88 88 LEU A N 1
ATOM 649 C CA . LEU A 1 88 ? 0.914 0.024 -18.904 1.00 96.88 88 LEU A CA 1
ATOM 650 C C . LEU A 1 88 ? 2.341 0.613 -19.010 1.00 96.88 88 LEU A C 1
ATOM 652 O O . LEU A 1 88 ? 3.122 0.376 -18.092 1.00 96.88 88 LEU A O 1
ATOM 656 N N . PRO A 1 89 ? 2.698 1.420 -20.036 1.00 97.75 89 PRO A N 1
ATOM 657 C CA . PRO A 1 89 ? 3.986 2.121 -20.055 1.00 97.75 89 PRO A CA 1
ATOM 658 C C . PRO A 1 89 ? 4.194 3.034 -18.839 1.00 97.75 89 PRO A C 1
ATOM 660 O O . PRO A 1 89 ? 5.201 2.904 -18.155 1.00 97.75 89 PRO A O 1
ATOM 663 N N . ALA A 1 90 ? 3.207 3.865 -18.487 1.00 97.94 90 ALA A N 1
ATOM 664 C CA . ALA A 1 90 ? 3.315 4.762 -17.332 1.00 97.94 90 ALA A CA 1
ATOM 665 C C . ALA A 1 90 ? 3.446 4.001 -15.997 1.00 97.94 90 ALA A C 1
ATOM 667 O O . ALA A 1 90 ? 4.146 4.438 -15.080 1.00 97.94 90 ALA A O 1
ATOM 668 N N . PHE A 1 91 ? 2.794 2.841 -15.881 1.00 97.62 91 PHE A N 1
ATOM 669 C CA . PHE A 1 91 ? 2.966 1.956 -14.733 1.00 97.62 91 PHE A CA 1
ATOM 670 C C . PHE A 1 91 ? 4.405 1.422 -14.636 1.00 97.62 91 PHE A C 1
ATOM 672 O O . PHE A 1 91 ? 4.998 1.500 -13.561 1.00 97.62 91 PHE A O 1
ATOM 679 N N . ARG A 1 92 ? 4.999 0.968 -15.749 1.00 97.81 92 ARG A N 1
ATOM 680 C CA . ARG A 1 92 ? 6.409 0.531 -15.794 1.00 97.81 92 ARG A CA 1
ATOM 681 C C . ARG A 1 92 ? 7.384 1.657 -15.465 1.00 97.81 92 ARG A C 1
ATOM 683 O O . ARG A 1 92 ? 8.316 1.436 -14.699 1.00 97.81 92 ARG A O 1
ATOM 690 N N . ASP A 1 93 ? 7.139 2.865 -15.969 1.00 97.12 93 ASP A N 1
ATOM 691 C CA . ASP A 1 93 ? 7.954 4.040 -15.637 1.00 97.12 93 ASP A CA 1
ATOM 692 C C . ASP A 1 93 ? 7.908 4.333 -14.131 1.00 97.12 93 ASP A C 1
ATOM 694 O O . ASP A 1 93 ? 8.926 4.635 -13.505 1.00 97.12 93 ASP A O 1
ATOM 698 N N . THR A 1 94 ? 6.732 4.168 -13.517 1.00 97.25 94 THR A N 1
ATOM 699 C CA . THR A 1 94 ? 6.572 4.315 -12.067 1.00 97.25 94 THR A CA 1
ATOM 700 C C . THR A 1 94 ? 7.325 3.221 -11.305 1.00 97.25 94 THR A C 1
ATOM 702 O O . THR A 1 94 ? 7.989 3.529 -10.317 1.00 97.25 94 THR A O 1
ATOM 705 N N . LEU A 1 95 ? 7.276 1.962 -11.758 1.00 97.69 95 LEU A N 1
ATOM 706 C CA . LEU A 1 95 ? 8.055 0.869 -11.161 1.00 97.69 95 LEU A CA 1
ATOM 707 C C . LEU A 1 95 ? 9.558 1.156 -11.225 1.00 97.69 95 LEU A C 1
ATOM 709 O O . LEU A 1 95 ? 10.243 1.071 -10.205 1.00 97.69 95 LEU A O 1
ATOM 713 N N . ALA A 1 96 ? 10.059 1.562 -12.393 1.00 97.44 96 ALA A N 1
ATOM 714 C CA . ALA A 1 96 ? 11.460 1.916 -12.581 1.00 97.44 96 ALA A CA 1
ATOM 715 C C . ALA A 1 96 ? 11.892 3.053 -11.642 1.00 97.44 96 ALA A C 1
ATOM 717 O O . ALA A 1 96 ? 12.954 2.972 -11.029 1.00 97.44 96 ALA A O 1
ATOM 718 N N . ALA A 1 97 ? 11.054 4.080 -11.471 1.00 97.25 97 ALA A N 1
ATOM 719 C CA . ALA A 1 97 ? 11.329 5.181 -10.551 1.00 97.25 97 ALA A CA 1
ATOM 720 C C . ALA A 1 97 ? 11.313 4.743 -9.075 1.00 97.25 97 ALA A C 1
ATOM 722 O O . ALA A 1 97 ? 12.187 5.143 -8.306 1.00 97.25 97 ALA A O 1
ATOM 723 N N . VAL A 1 98 ? 10.348 3.909 -8.669 1.00 97.19 98 VAL A N 1
ATOM 724 C CA . VAL A 1 98 ? 10.234 3.412 -7.288 1.00 97.19 98 VAL A CA 1
ATOM 725 C C . VAL A 1 98 ? 11.434 2.551 -6.902 1.00 97.19 98 VAL A C 1
ATOM 727 O O . VAL A 1 98 ? 11.931 2.700 -5.788 1.00 97.19 98 VAL A O 1
ATOM 730 N N . PHE A 1 99 ? 11.923 1.700 -7.805 1.00 97.31 99 PHE A N 1
ATOM 731 C CA . PHE A 1 99 ? 13.046 0.792 -7.542 1.00 97.31 99 PHE A CA 1
ATOM 732 C C . PHE A 1 99 ? 14.417 1.342 -7.967 1.00 97.31 99 PHE A C 1
ATOM 734 O O . PHE A 1 99 ? 15.421 0.635 -7.861 1.00 97.31 99 PHE A O 1
ATOM 741 N N . ALA A 1 100 ? 14.496 2.601 -8.408 1.00 97.06 100 ALA A N 1
ATOM 742 C CA . ALA A 1 100 ? 15.764 3.243 -8.731 1.00 97.06 100 ALA A CA 1
ATOM 743 C C . ALA A 1 100 ? 16.676 3.361 -7.488 1.00 97.06 100 ALA A C 1
ATOM 745 O O . ALA A 1 100 ? 16.187 3.607 -6.377 1.00 97.06 100 ALA A O 1
ATOM 746 N N . PRO A 1 101 ? 18.011 3.254 -7.644 1.00 96.00 101 PRO A N 1
ATOM 747 C CA . PRO A 1 101 ? 18.946 3.446 -6.540 1.00 96.00 101 PRO A CA 1
ATOM 748 C C . PRO A 1 101 ? 18.731 4.782 -5.814 1.00 96.00 101 PRO A C 1
ATOM 750 O O . PRO A 1 101 ? 18.674 5.841 -6.434 1.00 96.00 101 PRO A O 1
ATOM 753 N N . GLY A 1 102 ? 18.623 4.734 -4.484 1.00 94.38 102 GLY A N 1
ATOM 754 C CA . GLY A 1 102 ? 18.399 5.919 -3.647 1.00 94.38 102 GLY A CA 1
ATOM 755 C C . GLY A 1 102 ? 16.941 6.383 -3.549 1.00 94.38 102 GLY A C 1
ATOM 756 O O . GLY A 1 102 ? 16.666 7.324 -2.799 1.00 94.38 102 GLY A O 1
ATOM 757 N N . SER A 1 103 ? 16.009 5.723 -4.244 1.00 95.88 103 SER A N 1
ATOM 758 C CA . SER A 1 103 ? 14.574 5.940 -4.058 1.00 95.88 103 SER A CA 1
ATOM 759 C C . SER A 1 103 ? 14.163 5.695 -2.602 1.00 95.88 103 SER A C 1
ATOM 761 O O . SER A 1 103 ? 14.689 4.818 -1.916 1.00 95.88 103 SER A O 1
ATOM 763 N N . ARG A 1 104 ? 13.211 6.503 -2.129 1.00 94.88 104 ARG A N 1
ATOM 764 C CA . ARG A 1 104 ? 12.581 6.380 -0.802 1.00 94.88 104 ARG A CA 1
ATOM 765 C C . ARG A 1 104 ? 11.095 6.040 -0.904 1.00 94.88 104 ARG A C 1
ATOM 767 O O . ARG A 1 104 ? 10.363 6.159 0.076 1.00 94.88 104 ARG A O 1
ATOM 774 N N . TYR A 1 105 ? 10.646 5.680 -2.102 1.00 96.31 105 TYR A N 1
ATOM 775 C CA . TYR A 1 105 ? 9.272 5.289 -2.361 1.00 96.31 105 TYR A CA 1
ATOM 776 C C . TYR A 1 105 ? 9.116 3.782 -2.200 1.00 96.31 105 TYR A C 1
ATOM 778 O O . TYR A 1 105 ? 10.012 3.007 -2.519 1.00 96.31 105 TYR A O 1
ATOM 786 N N . PHE A 1 106 ? 7.938 3.377 -1.741 1.00 97.69 106 PHE A N 1
ATOM 787 C CA . PHE A 1 106 ? 7.521 1.985 -1.694 1.00 97.69 106 PHE A CA 1
ATOM 788 C C . PHE A 1 106 ? 6.211 1.847 -2.450 1.00 97.69 106 PHE A C 1
ATOM 790 O O . PHE A 1 106 ? 5.372 2.748 -2.410 1.00 97.69 106 PHE A O 1
ATOM 797 N N . MET A 1 107 ? 6.017 0.712 -3.118 1.00 97.81 107 MET A N 1
ATOM 798 C CA . MET A 1 107 ? 4.815 0.468 -3.904 1.00 97.81 107 MET A CA 1
ATOM 799 C C . MET A 1 107 ? 4.044 -0.737 -3.378 1.00 97.81 107 MET A C 1
ATOM 801 O O . MET A 1 107 ? 4.584 -1.824 -3.171 1.00 97.81 107 MET A O 1
ATOM 805 N N . GLY A 1 108 ? 2.746 -0.526 -3.191 1.00 98.19 108 GLY A N 1
ATOM 806 C CA . GLY A 1 108 ? 1.756 -1.578 -3.048 1.00 98.19 108 GLY A CA 1
ATOM 807 C C . GLY A 1 108 ? 0.883 -1.642 -4.296 1.00 98.19 108 GLY A C 1
ATOM 808 O O . GLY A 1 108 ? 0.617 -0.618 -4.919 1.00 98.19 108 GLY A O 1
ATOM 809 N N . ILE A 1 109 ? 0.421 -2.837 -4.648 1.00 98.06 109 ILE A N 1
ATOM 810 C CA . ILE A 1 109 ? -0.455 -3.061 -5.800 1.00 98.06 109 ILE A CA 1
ATOM 811 C C . ILE A 1 109 ? -1.777 -3.683 -5.354 1.00 98.06 109 ILE A C 1
ATOM 813 O O . ILE A 1 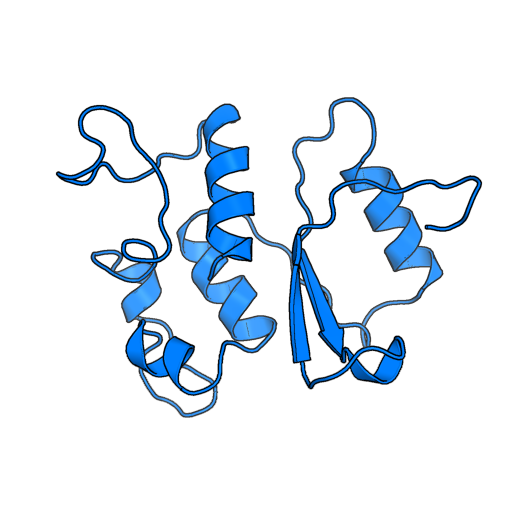109 ? -1.787 -4.550 -4.479 1.00 98.06 109 ILE A O 1
ATOM 817 N N . ASN A 1 110 ? -2.884 -3.259 -5.968 1.00 98.44 110 ASN A N 1
ATOM 818 C CA . ASN A 1 110 ? -4.183 -3.923 -5.888 1.00 98.44 110 ASN A CA 1
ATOM 819 C C . ASN A 1 110 ? -4.517 -4.550 -7.247 1.00 98.44 110 ASN A C 1
ATOM 821 O O . ASN A 1 110 ? -4.509 -3.859 -8.260 1.00 98.44 110 ASN A O 1
ATOM 825 N N . TYR A 1 111 ? -4.789 -5.853 -7.273 1.00 98.12 111 TYR A N 1
ATOM 826 C CA . TYR A 1 111 ? -4.994 -6.601 -8.513 1.00 98.12 111 TYR A CA 1
ATOM 827 C C . TYR A 1 111 ? -6.002 -7.736 -8.333 1.00 98.12 111 TYR A C 1
ATOM 829 O O . TYR A 1 111 ? -6.257 -8.193 -7.218 1.00 98.12 111 TYR A O 1
ATOM 837 N N . LEU A 1 112 ? -6.565 -8.214 -9.443 1.00 98.25 112 LEU A N 1
ATOM 838 C CA . LEU A 1 112 ? -7.421 -9.395 -9.472 1.00 98.25 112 LEU A CA 1
ATOM 839 C C . LEU A 1 112 ? -6.563 -10.644 -9.700 1.00 98.25 112 LEU A C 1
ATOM 841 O O . LEU A 1 112 ? -5.931 -10.775 -10.745 1.00 98.25 112 LEU A O 1
ATOM 845 N N . ARG A 1 113 ? -6.555 -11.582 -8.748 1.00 98.31 113 ARG A N 1
ATOM 846 C CA . ARG A 1 113 ? -5.743 -12.809 -8.843 1.00 98.31 113 ARG A CA 1
ATOM 847 C C . ARG A 1 113 ? -6.068 -13.646 -10.078 1.00 98.31 113 ARG A C 1
ATOM 849 O O . ARG A 1 113 ? -5.151 -14.074 -10.774 1.00 98.31 113 ARG A O 1
ATOM 856 N N . SER A 1 114 ? -7.350 -13.821 -10.390 1.00 98.12 114 SER A N 1
ATOM 857 C CA . SER A 1 114 ? -7.782 -14.619 -11.542 1.00 98.12 114 SER A CA 1
ATOM 858 C C . SER A 1 114 ? -7.326 -14.055 -12.890 1.00 98.12 114 SER A C 1
ATOM 860 O O . SER A 1 114 ? -7.122 -14.827 -13.821 1.00 98.12 114 SER A O 1
ATOM 862 N N . ALA A 1 115 ? -7.099 -12.741 -12.996 1.00 97.19 115 ALA A N 1
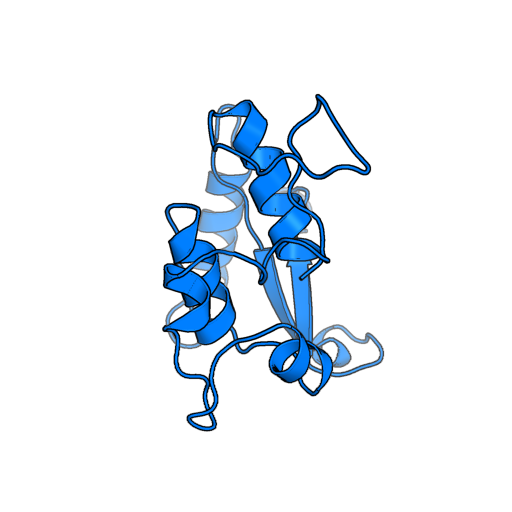ATOM 863 C CA . ALA A 1 115 ? -6.539 -12.132 -14.205 1.00 97.19 115 ALA A CA 1
ATOM 864 C C . ALA A 1 115 ? -5.070 -12.531 -14.447 1.00 97.19 115 ALA A C 1
ATOM 866 O O . ALA A 1 115 ? -4.587 -12.428 -15.568 1.00 97.19 115 ALA A O 1
ATOM 867 N N . LEU A 1 116 ? -4.378 -13.015 -13.409 1.00 96.00 116 LEU A N 1
ATOM 868 C CA . LEU A 1 116 ? -2.998 -13.506 -13.458 1.00 96.00 116 LEU A CA 1
ATOM 869 C C . LEU A 1 116 ? -2.916 -15.043 -13.420 1.00 96.00 116 LEU A C 1
ATOM 871 O O . LEU A 1 116 ? -1.862 -15.599 -13.126 1.00 96.00 116 LEU A O 1
ATOM 875 N N . GLY A 1 117 ? -4.032 -15.749 -13.639 1.00 97.69 117 GLY A N 1
ATOM 876 C CA . GLY A 1 117 ? -4.081 -17.214 -13.544 1.00 97.69 117 GLY A CA 1
ATOM 877 C C . GLY A 1 117 ? -3.976 -17.761 -12.113 1.00 97.69 117 GLY A C 1
ATOM 878 O O . GLY A 1 117 ? -3.787 -18.961 -11.926 1.00 97.69 117 GLY A O 1
ATOM 879 N N . LEU A 1 118 ? -4.109 -16.905 -11.094 1.00 97.31 118 LEU A N 1
ATOM 880 C CA . LEU A 1 118 ? -4.088 -17.299 -9.686 1.00 97.31 118 LEU A CA 1
ATOM 881 C C . LEU A 1 118 ? -5.505 -17.555 -9.155 1.00 97.31 118 LEU A C 1
ATOM 883 O O . LEU A 1 118 ? -6.491 -16.997 -9.635 1.00 97.31 118 LEU A O 1
ATOM 887 N N . VAL A 1 119 ? -5.608 -18.350 -8.089 1.00 97.19 119 VAL A N 1
ATOM 888 C CA . VAL A 1 119 ? -6.888 -18.616 -7.418 1.00 97.19 119 VAL A CA 1
ATOM 889 C C . VAL A 1 119 ? -7.280 -17.449 -6.505 1.00 97.19 119 VAL A C 1
ATOM 891 O O . VAL A 1 119 ? -6.523 -17.046 -5.614 1.00 97.19 119 VAL A O 1
ATOM 894 N N . GLY A 1 120 ? -8.504 -16.950 -6.684 1.00 95.12 120 GLY A N 1
ATOM 895 C CA . GLY A 1 120 ? -9.149 -15.986 -5.792 1.00 95.12 120 GLY A CA 1
ATOM 896 C C . GLY A 1 120 ? -9.563 -14.680 -6.471 1.00 95.12 120 GLY A C 1
ATOM 897 O O . GLY A 1 120 ? -9.415 -14.504 -7.678 1.00 95.12 120 GLY A O 1
ATOM 898 N N . GLY A 1 121 ? -10.110 -13.771 -5.662 1.00 96.56 121 GLY A N 1
ATOM 899 C CA . GLY A 1 121 ? -10.573 -12.452 -6.096 1.00 96.56 121 GLY A CA 1
ATOM 900 C C . GLY A 1 121 ? -9.502 -11.363 -5.993 1.00 96.56 121 GLY A C 1
ATOM 901 O O . GLY A 1 121 ? -8.315 -11.597 -6.234 1.00 96.56 121 GLY A O 1
ATOM 902 N N . GLY A 1 122 ? -9.939 -10.151 -5.643 1.00 97.19 122 GLY A N 1
ATOM 903 C CA . GLY A 1 122 ? -9.053 -9.009 -5.427 1.00 97.19 122 GLY A CA 1
ATOM 904 C C . GLY A 1 122 ? -8.017 -9.271 -4.330 1.00 97.19 122 GLY A C 1
ATOM 905 O O . GLY A 1 122 ? -8.308 -9.891 -3.307 1.00 97.19 122 GLY A O 1
ATOM 906 N N . HIS A 1 123 ? -6.797 -8.788 -4.541 1.00 98.06 123 HIS A N 1
ATOM 907 C CA . HI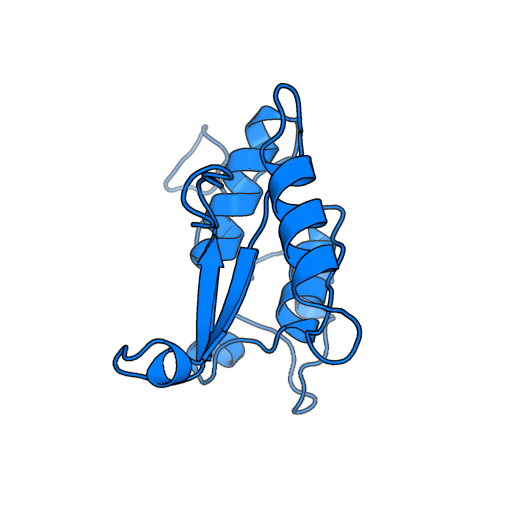S A 1 123 ? -5.694 -8.917 -3.600 1.00 98.06 123 HIS A CA 1
ATOM 908 C C . HIS A 1 123 ? -4.856 -7.642 -3.536 1.00 98.06 123 HIS A C 1
ATOM 910 O O . HIS A 1 123 ? -4.896 -6.811 -4.444 1.00 98.06 123 HIS A O 1
ATOM 916 N N . MET A 1 124 ? -4.112 -7.486 -2.441 1.00 98.19 124 MET A N 1
ATOM 917 C CA . MET A 1 124 ? -3.194 -6.372 -2.222 1.00 98.19 124 MET A CA 1
ATOM 918 C C . MET A 1 124 ? -1.863 -6.906 -1.707 1.00 98.19 124 MET A C 1
ATOM 920 O O . MET A 1 124 ? -1.843 -7.691 -0.759 1.00 98.19 124 MET A O 1
ATOM 924 N N . SER A 1 125 ? -0.745 -6.475 -2.282 1.00 98.19 125 SER A N 1
ATOM 925 C CA . SER A 1 125 ? 0.598 -6.926 -1.880 1.00 98.19 125 SER A CA 1
ATOM 926 C C . SER A 1 125 ? 1.641 -5.837 -2.121 1.00 98.19 125 SER A C 1
ATOM 928 O O . SER A 1 125 ? 1.414 -4.976 -2.974 1.00 98.19 125 SER A O 1
ATOM 930 N N . PRO A 1 126 ? 2.754 -5.826 -1.369 1.00 98.06 126 PRO A N 1
ATOM 931 C CA . PRO A 1 126 ? 3.873 -4.955 -1.689 1.00 98.06 126 PRO A CA 1
ATOM 932 C C . PRO A 1 126 ? 4.590 -5.503 -2.926 1.00 98.06 126 PRO A C 1
ATOM 934 O O . PRO A 1 126 ? 4.604 -6.716 -3.147 1.00 98.06 126 PRO A O 1
ATOM 937 N N . LEU A 1 127 ? 5.194 -4.620 -3.711 1.00 97.94 127 LEU A N 1
ATOM 938 C CA . LEU A 1 127 ? 6.144 -5.006 -4.750 1.00 97.94 127 LEU A CA 1
ATOM 939 C C . LEU A 1 127 ? 7.562 -4.913 -4.183 1.00 97.94 127 LEU A C 1
ATOM 941 O O . LEU A 1 127 ? 7.881 -3.967 -3.463 1.00 97.94 127 LEU A O 1
ATOM 945 N N . GLY A 1 128 ? 8.390 -5.919 -4.472 1.00 96.62 128 GLY A N 1
ATOM 946 C CA . GLY A 1 128 ? 9.740 -6.032 -3.907 1.00 96.62 128 GLY A CA 1
ATOM 947 C C . GLY A 1 128 ? 10.864 -5.567 -4.833 1.00 96.62 128 GLY A C 1
ATOM 948 O O . GLY A 1 128 ? 11.910 -5.157 -4.340 1.00 96.62 128 GLY A O 1
ATOM 949 N N . ALA A 1 129 ? 10.659 -5.636 -6.148 1.00 96.81 129 ALA A N 1
ATOM 950 C CA . ALA A 1 129 ? 11.622 -5.234 -7.168 1.00 96.81 129 ALA A CA 1
ATOM 951 C C . ALA A 1 129 ? 10.913 -5.043 -8.520 1.00 96.81 129 ALA A C 1
ATOM 953 O O . ALA A 1 129 ? 9.749 -5.421 -8.661 1.00 96.81 129 ALA A O 1
ATOM 954 N N . TYR A 1 130 ? 11.646 -4.499 -9.493 1.00 97.44 130 TYR A N 1
ATOM 955 C CA . TYR A 1 130 ? 11.297 -4.499 -10.913 1.00 97.44 130 TYR A CA 1
ATOM 956 C C . TYR A 1 130 ? 12.549 -4.832 -11.738 1.00 97.44 130 TYR A C 1
ATOM 958 O O . TYR A 1 130 ? 13.588 -4.186 -11.577 1.00 97.44 130 TYR A O 1
ATOM 966 N N . ALA A 1 131 ? 12.456 -5.848 -12.591 1.00 96.00 131 ALA A N 1
ATOM 967 C CA . ALA A 1 131 ? 13.487 -6.320 -13.506 1.00 96.00 131 ALA A CA 1
ATOM 968 C C . ALA A 1 131 ? 13.154 -5.859 -14.933 1.00 96.00 131 ALA A C 1
ATOM 970 O O . ALA A 1 131 ? 12.392 -6.497 -15.659 1.00 96.00 131 ALA A O 1
ATOM 971 N N . ALA A 1 132 ? 13.716 -4.715 -15.333 1.00 93.31 132 ALA A N 1
ATOM 972 C CA . ALA A 1 132 ? 13.387 -4.063 -16.603 1.00 93.31 132 ALA A CA 1
ATOM 973 C C . ALA A 1 132 ? 13.797 -4.869 -17.851 1.00 93.31 132 ALA A C 1
ATOM 975 O O . ALA A 1 132 ? 13.194 -4.705 -18.907 1.00 93.31 132 ALA A O 1
ATOM 976 N N . ASP A 1 133 ? 14.813 -5.725 -17.743 1.00 95.12 133 ASP A N 1
ATOM 977 C CA . ASP A 1 133 ? 15.282 -6.613 -18.813 1.00 95.12 133 ASP A CA 1
ATOM 978 C C . ASP A 1 133 ? 14.321 -7.780 -19.080 1.00 95.12 133 ASP A C 1
ATOM 980 O O . ASP A 1 133 ? 14.185 -8.220 -20.222 1.00 95.12 133 ASP A O 1
ATOM 984 N N . ALA A 1 134 ? 13.641 -8.250 -18.035 1.00 95.12 134 ALA A N 1
ATOM 985 C CA . ALA A 1 134 ? 12.635 -9.302 -18.104 1.00 95.12 134 ALA A CA 1
ATOM 986 C C . ALA A 1 134 ? 11.193 -8.772 -18.235 1.00 95.12 134 ALA A C 1
ATOM 988 O O . ALA A 1 134 ? 10.295 -9.561 -18.518 1.00 95.12 134 ALA A O 1
ATOM 989 N N . ASP A 1 135 ? 10.974 -7.465 -18.039 1.00 92.69 135 ASP A N 1
ATOM 990 C CA . ASP A 1 135 ? 9.648 -6.839 -17.882 1.00 92.69 135 ASP A CA 1
ATOM 991 C C . ASP A 1 135 ? 8.823 -7.505 -16.757 1.00 92.69 135 ASP A C 1
ATOM 993 O O . ASP A 1 135 ? 7.665 -7.881 -16.953 1.00 92.69 135 ASP A O 1
ATOM 997 N N . MET A 1 136 ? 9.451 -7.696 -15.583 1.00 86.94 136 MET A N 1
ATOM 998 C CA . MET A 1 136 ? 8.886 -8.422 -14.427 1.00 86.94 136 MET A CA 1
ATOM 999 C C . MET A 1 136 ? 8.978 -7.672 -13.102 1.00 86.94 136 MET A C 1
ATOM 1001 O O . MET A 1 136 ? 10.000 -6.996 -12.863 1.00 86.94 136 MET A O 1
#

Sequence (136 aa):
VATSVTLLNALTSYGLPAPTTLAFNPFPYFTQNNLFAGYPCVTSIKTRTGAILDARFIASGGATLSEWAEYLGCFASVSSTYAENSSLPAFRDTLAAVFAPGSRYFMGINYLRSALGLVGGGHMSPLGAYAADADM

Secondary structure (DSSP, 8-state):
-HHHHHHHHHHHTTTPPPPP-TTTTTS----TTTTTSS-HHHHTPBPTTSSB--HHHHHHH---HHHHHHHHHTTS------GGGS-HHHHHHHHHHHTSTT-----EEEEEGGGGT-SSSEEEEE-----TTTT-

pLDDT: mean 95.57, std 3.12, range [77.06, 98.44]

Organism: NCBI:txid233186

InterPro domains:
  IPR007719 Phytochelatin synthase, N-terminal catalytic domain [PF05023] (1-136)
  IPR007719 Phytochelatin synthase, N-terminal catalytic domain [PS51443] (1-136)
  IPR038156 Phytochelatin synthase, N-terminal domain superfamily [G3DSA:3.90.70.30] (1-136)
  IPR038765 Papain-like cysteine peptidase superfamily [SSF54001] (6-136)

Radius of gyration: 16.01 Å; chains: 1; bounding box: 40×29×45 Å

Foldseek 3Di:
DVQLQVQQQLCVVVPFFACDDPVRPPDGGDDLVPLFPPQPQQQVDQAPVRHGRHSVVCVVPHHDQVNVQSSSVSGDDDDGDDPVRDDPVVVVVVQCQCQPPPHPDWDKDWDAQVVVVHDDGIDIHTDDHADPVVRD